Protein AF-A0AAW7X663-F1 (afdb_monomer_lite)

Sequence (77 aa):
MKITRTRIILILFLMLPIFTSGCSKMGVKPWQKGTIAKESMQLDHSRLQSAFDDHIYYARESSTGGSGLGGGGCGCN

Organism: NCBI:txid86304

pLDDT: mean 73.03, std 10.09, range [43.34, 88.31]

Foldseek 3Di:
DVVVVVVVVVVVVVCVVVVVDDPPVPDDDPVVCPVVDDLVPPPDNDPVVVVVVLVVCCVVPLCPADPDDDRHHPPDD

Radius of gyration: 26.93 Å; chains: 1; bounding box: 49×32×64 Å

Secondary structure (DSSP, 8-state):
-HHHHHHHHHHHHHHHHHHT---TT-PPPGGGGGGS--GGG-S-S-HHHHHHHHHHHHHHHTTB--SSTT--BS---

InterPro domains:
  IPR025362 Domain of unknown function DUF4266 [PF14086] (28-77)

Structure (mmCIF, N/CA/C/O backbone):
data_AF-A0AAW7X663-F1
#
_entry.id   AF-A0AAW7X663-F1
#
loop_
_atom_site.group_PDB
_atom_site.id
_atom_site.type_symbol
_atom_site.label_atom_id
_atom_site.label_alt_id
_atom_site.label_comp_id
_atom_site.label_asym_id
_atom_site.label_entity_id
_atom_site.label_seq_id
_atom_site.pdbx_PDB_ins_code
_atom_site.Cartn_x
_atom_site.Cartn_y
_atom_site.Cartn_z
_atom_site.occupancy
_atom_site.B_iso_or_equiv
_atom_site.auth_seq_id
_atom_site.auth_comp_id
_atom_site.auth_asym_id
_atom_site.auth_atom_id
_atom_site.pdbx_PDB_model_num
ATOM 1 N N . MET A 1 1 ? -19.072 -19.862 47.331 1.00 58.69 1 MET A N 1
ATOM 2 C CA . MET A 1 1 ? -18.036 -19.249 46.458 1.00 58.69 1 MET A CA 1
ATOM 3 C C . MET A 1 1 ? -17.865 -19.884 45.071 1.00 58.69 1 MET A C 1
ATOM 5 O O . MET A 1 1 ? -17.392 -19.187 44.185 1.00 58.69 1 MET A O 1
ATOM 9 N N . LYS A 1 2 ? -18.223 -21.158 44.821 1.00 57.84 2 LYS A N 1
ATOM 10 C CA . LYS A 1 2 ? -18.063 -21.768 43.479 1.00 57.84 2 LYS A CA 1
ATOM 11 C C . LYS A 1 2 ? -19.063 -21.218 42.442 1.00 57.84 2 LYS A C 1
ATOM 13 O O . LYS A 1 2 ? -18.654 -20.831 41.359 1.00 57.84 2 LYS A O 1
ATOM 18 N N . ILE A 1 3 ? -20.337 -21.070 42.820 1.00 65.44 3 ILE A N 1
ATOM 19 C CA . ILE A 1 3 ? -21.435 -20.589 41.951 1.00 65.44 3 ILE A CA 1
ATOM 20 C C . ILE A 1 3 ? -21.251 -19.138 41.471 1.00 65.44 3 ILE A C 1
ATOM 22 O O . ILE A 1 3 ? -21.552 -18.823 40.322 1.00 65.44 3 ILE A O 1
ATOM 26 N N . THR A 1 4 ? -20.717 -18.255 42.317 1.00 72.25 4 THR A N 1
ATOM 27 C CA . THR A 1 4 ? -20.437 -16.857 41.947 1.00 72.25 4 THR A CA 1
ATOM 28 C C . THR A 1 4 ? -19.281 -16.755 40.953 1.00 72.25 4 THR A C 1
ATOM 30 O O . THR A 1 4 ? -19.348 -15.973 40.010 1.00 72.25 4 THR A O 1
ATOM 33 N N . ARG A 1 5 ? -18.258 -17.603 41.100 1.00 78.38 5 ARG A N 1
ATOM 34 C CA . ARG A 1 5 ? -17.098 -17.652 40.204 1.00 78.38 5 ARG A CA 1
ATOM 35 C C . ARG A 1 5 ? -17.457 -18.197 38.814 1.00 78.38 5 ARG A C 1
ATOM 37 O O . ARG A 1 5 ? -17.002 -17.640 37.822 1.00 78.38 5 ARG A O 1
ATOM 44 N N . THR A 1 6 ? -18.330 -19.204 38.721 1.00 77.62 6 THR A N 1
ATOM 45 C CA . THR A 1 6 ? -18.823 -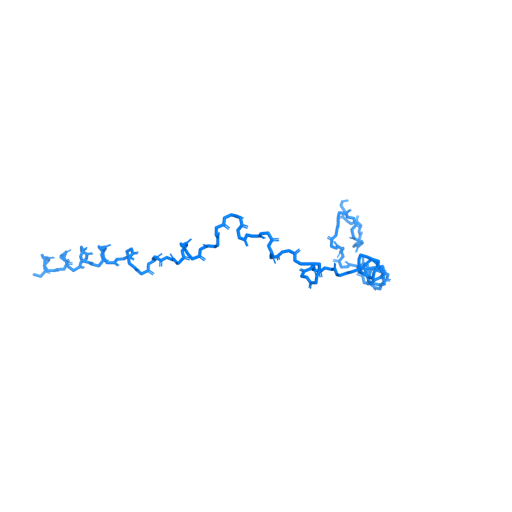19.724 37.428 1.00 77.62 6 THR A CA 1
ATOM 46 C C . THR A 1 6 ? -19.661 -18.690 36.673 1.00 77.62 6 THR A C 1
ATOM 48 O O . THR A 1 6 ? -19.549 -18.577 35.455 1.00 77.62 6 THR A O 1
ATOM 51 N N . ARG A 1 7 ? -20.459 -17.883 37.389 1.00 82.31 7 ARG A N 1
ATOM 52 C CA . ARG A 1 7 ? -21.236 -16.784 36.792 1.00 82.31 7 ARG A CA 1
ATOM 53 C C . ARG A 1 7 ? -20.354 -15.667 36.237 1.00 82.31 7 ARG A C 1
ATOM 55 O O . ARG A 1 7 ? -20.626 -15.185 35.146 1.00 82.31 7 ARG A O 1
ATOM 62 N N . ILE A 1 8 ? -19.281 -15.305 36.940 1.00 85.69 8 ILE A N 1
ATOM 63 C CA . ILE A 1 8 ? -18.317 -14.301 36.462 1.00 85.69 8 ILE A CA 1
ATOM 64 C C . ILE A 1 8 ? -17.619 -14.777 35.179 1.00 85.69 8 ILE A C 1
ATOM 66 O O . ILE A 1 8 ? -17.490 -14.004 34.236 1.00 85.69 8 ILE A O 1
ATOM 70 N N . ILE A 1 9 ? -17.230 -16.054 35.109 1.00 88.31 9 ILE A N 1
ATOM 71 C CA . ILE A 1 9 ? -16.597 -16.636 33.912 1.00 88.31 9 ILE A CA 1
ATOM 72 C C . ILE A 1 9 ? -17.563 -16.633 32.717 1.00 88.31 9 ILE A C 1
ATOM 74 O O . ILE A 1 9 ? -17.165 -16.273 31.613 1.00 88.31 9 ILE A O 1
ATOM 78 N N . LEU A 1 10 ? -18.837 -16.970 32.939 1.00 86.19 10 LEU A N 1
ATOM 79 C CA . LEU A 1 10 ? -19.879 -16.915 31.906 1.00 86.19 10 LEU A CA 1
ATOM 80 C C . LEU A 1 10 ? -20.109 -15.492 31.377 1.00 86.19 10 LEU A C 1
ATOM 82 O O . LEU A 1 10 ? -20.225 -15.302 30.169 1.00 86.19 10 LEU A O 1
ATOM 86 N N . ILE A 1 11 ? -20.131 -14.494 32.263 1.00 87.31 11 ILE A N 1
ATOM 87 C CA . ILE A 1 11 ? -20.279 -13.082 31.880 1.00 87.31 11 ILE A CA 1
ATOM 88 C C . ILE A 1 11 ? -19.061 -12.605 31.078 1.00 87.31 11 ILE A C 1
ATOM 90 O O . ILE A 1 11 ? -19.221 -11.932 30.062 1.00 87.31 11 ILE A O 1
ATOM 94 N N . LEU A 1 12 ? -17.850 -12.989 31.490 1.00 85.19 12 LEU A N 1
ATOM 95 C CA . LEU A 1 12 ? -16.616 -12.630 30.789 1.00 85.19 12 LEU A CA 1
ATOM 96 C C . LE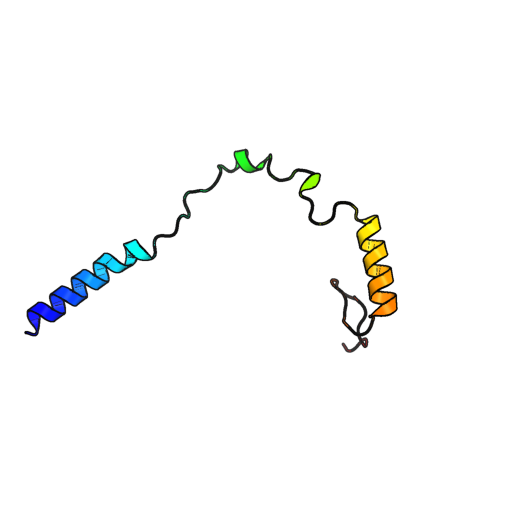U A 1 12 ? -16.559 -13.244 29.381 1.00 85.19 12 LEU A C 1
ATOM 98 O O . LEU A 1 12 ? -16.179 -12.565 28.431 1.00 85.19 12 LEU A O 1
ATOM 102 N N . PHE A 1 13 ? -16.982 -14.502 29.235 1.00 86.88 13 PHE A N 1
ATOM 103 C CA . PHE A 1 13 ? -17.020 -15.187 27.941 1.00 86.88 13 PHE A CA 1
ATOM 104 C C . PHE A 1 13 ? -18.050 -14.563 26.985 1.00 86.88 13 PHE A C 1
ATOM 106 O O . PHE A 1 13 ? -17.788 -14.438 25.791 1.00 86.88 13 PHE A O 1
ATOM 113 N N . LEU A 1 14 ? -19.192 -14.108 27.512 1.00 86.75 14 LEU A N 1
ATOM 114 C CA . LEU A 1 14 ? -20.239 -13.445 26.728 1.00 86.75 14 LEU A CA 1
ATOM 115 C C . LEU A 1 14 ? -19.845 -12.029 26.267 1.00 86.75 14 LEU A C 1
ATOM 117 O O . LEU A 1 14 ? -20.302 -11.583 25.219 1.00 86.75 14 LEU A O 1
ATOM 121 N N . MET A 1 15 ? -18.994 -11.330 27.026 1.00 83.44 15 MET A N 1
ATOM 122 C CA . MET A 1 15 ? -18.525 -9.973 26.701 1.00 83.44 15 MET A CA 1
ATOM 123 C C . MET A 1 15 ? -17.305 -9.938 25.764 1.00 83.44 15 MET A C 1
ATOM 125 O O . MET A 1 15 ? -17.030 -8.908 25.151 1.00 83.44 15 MET A O 1
ATOM 129 N N . LEU A 1 16 ? -16.591 -11.056 25.602 1.00 83.06 16 LEU A N 1
ATOM 130 C CA . LEU A 1 16 ? -15.395 -11.168 24.761 1.00 83.06 16 LEU A CA 1
ATOM 131 C C . LEU A 1 16 ? -15.569 -10.746 23.276 1.00 83.06 16 LEU A C 1
ATOM 133 O O . LEU A 1 16 ? -14.683 -10.053 22.772 1.00 83.06 16 LEU A O 1
ATOM 137 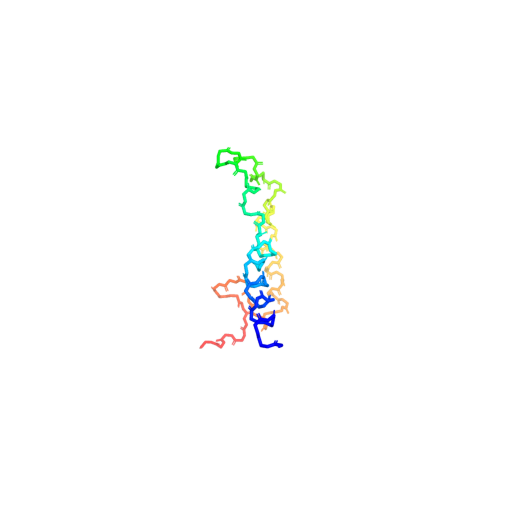N N . PRO A 1 17 ? -16.664 -11.084 22.554 1.00 80.56 17 PRO A N 1
ATOM 138 C CA . PRO A 1 17 ? -16.783 -10.762 21.124 1.00 80.56 17 PRO A CA 1
ATOM 139 C C . PRO A 1 17 ? -16.974 -9.264 20.831 1.00 80.56 17 PRO A C 1
ATOM 141 O O . PRO A 1 17 ? -16.766 -8.816 19.704 1.00 80.56 17 PRO A O 1
ATOM 144 N N . ILE A 1 18 ? -17.340 -8.465 21.836 1.00 79.31 18 ILE A N 1
ATOM 145 C CA . ILE A 1 18 ? -17.540 -7.017 21.679 1.00 79.31 18 ILE A CA 1
ATOM 146 C C . ILE A 1 18 ? -16.187 -6.312 21.497 1.00 79.31 18 ILE A C 1
ATOM 148 O O . ILE A 1 18 ? -16.082 -5.365 20.723 1.00 79.31 18 ILE A O 1
ATOM 152 N N . PHE A 1 19 ? -15.133 -6.815 22.146 1.00 77.25 19 PHE A N 1
ATOM 153 C CA . PHE A 1 19 ? -13.789 -6.232 22.088 1.00 77.25 19 PHE A CA 1
ATOM 154 C C . PHE A 1 19 ? -12.973 -6.670 20.865 1.00 77.25 19 PHE A C 1
ATOM 156 O O . PHE A 1 19 ? -12.015 -5.994 20.503 1.00 77.25 19 PHE A O 1
ATOM 163 N N . THR A 1 20 ? -13.343 -7.771 20.205 1.00 77.69 20 THR A N 1
ATOM 164 C CA . THR A 1 20 ? -12.687 -8.250 18.972 1.00 77.69 20 THR A CA 1
ATOM 165 C C . THR A 1 20 ? -13.428 -7.842 17.698 1.00 77.69 20 THR A C 1
ATOM 167 O O . THR A 1 20 ? -13.035 -8.217 16.592 1.00 77.69 20 THR A O 1
ATOM 170 N N . SER A 1 21 ? -14.492 -7.046 17.828 1.00 73.94 21 SER A N 1
ATOM 171 C CA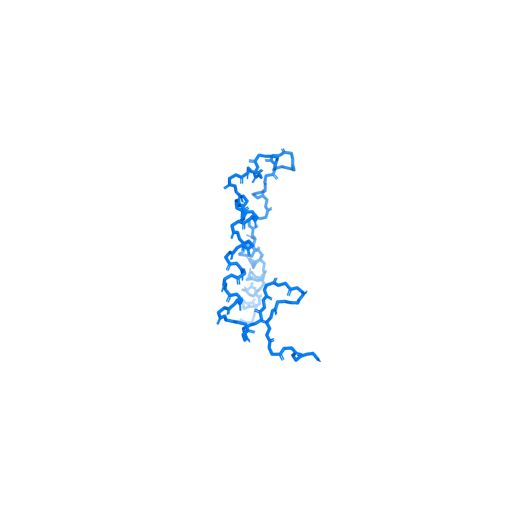 . SER A 1 21 ? -15.241 -6.505 16.698 1.00 73.94 21 SER A CA 1
ATOM 172 C C . SER A 1 21 ? -14.409 -5.448 15.957 1.00 73.94 21 SER A C 1
ATOM 174 O O . SER A 1 21 ? -14.349 -4.288 16.352 1.00 73.94 21 SER A O 1
ATOM 176 N N . GLY A 1 22 ? -13.746 -5.849 14.870 1.00 73.06 22 GLY A N 1
ATOM 177 C CA . GLY A 1 22 ? -13.040 -4.934 13.969 1.00 73.06 22 GLY A CA 1
ATOM 178 C C . GLY A 1 22 ? -13.988 -4.137 13.062 1.00 73.06 22 GLY A C 1
ATOM 179 O O . GLY A 1 22 ? -15.071 -4.599 12.699 1.00 73.06 22 GLY A O 1
ATOM 180 N N . CYS A 1 23 ? -13.564 -2.944 12.632 1.00 74.25 23 CYS A N 1
ATOM 181 C CA . CYS A 1 23 ? -14.302 -2.091 11.691 1.00 74.25 23 CYS A CA 1
ATOM 182 C C . CYS A 1 23 ? -14.214 -2.604 10.238 1.00 74.25 23 CYS A C 1
ATOM 184 O O . CYS A 1 23 ? -13.666 -1.943 9.363 1.00 74.25 23 CYS A O 1
ATOM 186 N N . SER A 1 24 ? -14.768 -3.784 9.952 1.00 67.44 24 SER A N 1
ATOM 187 C CA . SER A 1 24 ? -14.763 -4.375 8.599 1.00 67.44 24 SER A CA 1
ATOM 188 C C . SER A 1 24 ? -15.844 -3.810 7.666 1.00 67.44 24 SER A C 1
ATOM 190 O O . SER A 1 24 ? -15.783 -4.006 6.454 1.00 67.44 24 SER A O 1
ATOM 192 N N . LYS A 1 25 ? -16.831 -3.080 8.205 1.00 65.62 25 LYS A N 1
ATOM 193 C CA . LYS A 1 25 ? -17.935 -2.475 7.435 1.00 65.62 25 LYS A CA 1
ATOM 194 C C . LYS A 1 25 ? -17.681 -1.038 6.967 1.00 65.62 25 LYS A C 1
ATOM 196 O O . LYS A 1 25 ? -18.521 -0.484 6.266 1.00 65.62 25 LYS A O 1
ATOM 201 N N . MET A 1 26 ? -16.528 -0.450 7.284 1.00 66.88 26 MET A N 1
ATOM 202 C CA . MET A 1 26 ? -16.116 0.881 6.801 1.00 66.88 26 MET A CA 1
ATOM 203 C C . MET A 1 26 ? -15.485 0.813 5.398 1.00 66.88 26 MET A C 1
ATOM 205 O O . MET A 1 26 ? -14.492 1.472 5.109 1.00 66.88 26 MET A O 1
ATOM 209 N N . GLY A 1 27 ? -16.024 -0.039 4.525 1.00 71.38 27 GLY A N 1
ATOM 210 C CA . GLY A 1 27 ? -15.549 -0.193 3.153 1.00 71.38 27 GLY A CA 1
ATOM 211 C C . GLY A 1 27 ? -16.286 0.734 2.190 1.00 71.38 27 GLY A C 1
ATOM 212 O O . GLY A 1 27 ? -17.490 0.954 2.316 1.00 71.38 27 GLY A O 1
ATOM 213 N N . VAL A 1 28 ? -15.579 1.240 1.182 1.00 73.62 28 VAL A N 1
ATOM 214 C CA . VAL A 1 28 ? -16.198 1.917 0.034 1.00 73.62 28 VAL A CA 1
ATOM 215 C C . VAL A 1 28 ? -16.919 0.899 -0.858 1.00 73.62 28 VAL A C 1
ATOM 217 O O . VAL A 1 28 ? -16.453 -0.231 -1.038 1.00 73.62 28 VAL A O 1
ATOM 220 N N . LYS A 1 29 ? -18.064 1.282 -1.435 1.00 77.88 29 LYS A N 1
ATOM 221 C CA . LYS A 1 29 ? -18.820 0.425 -2.364 1.00 77.88 29 LYS A CA 1
ATOM 222 C C . LYS A 1 29 ? -17.947 0.070 -3.581 1.00 77.88 29 LYS A C 1
ATOM 224 O O . LYS A 1 29 ? -17.128 0.895 -3.986 1.00 77.88 29 LYS A O 1
ATOM 229 N N . PRO A 1 30 ? -18.111 -1.111 -4.211 1.00 69.56 30 PRO A N 1
ATOM 230 C CA . PRO A 1 30 ? -17.261 -1.551 -5.323 1.00 69.56 30 PRO A CA 1
ATOM 231 C C . PRO A 1 30 ? -17.070 -0.518 -6.443 1.00 69.56 30 PRO A C 1
ATOM 233 O O . PRO A 1 30 ? -15.953 -0.328 -6.909 1.00 69.56 30 PRO A O 1
ATOM 236 N N . TRP A 1 31 ? -18.126 0.213 -6.805 1.00 77.00 31 TRP A N 1
ATOM 237 C CA . TRP A 1 31 ? -18.103 1.265 -7.831 1.00 77.00 31 TRP A CA 1
ATOM 238 C C . TRP A 1 31 ? -17.466 2.589 -7.377 1.00 77.00 31 TRP A C 1
ATOM 240 O O . TRP A 1 31 ? -17.100 3.408 -8.211 1.00 77.00 31 TRP A O 1
ATOM 250 N N . GLN A 1 32 ? -17.283 2.804 -6.071 1.00 71.06 32 GLN A N 1
ATOM 251 C CA . GLN A 1 32 ? -16.558 3.960 -5.526 1.00 71.06 32 GLN A CA 1
ATOM 252 C C . GLN A 1 32 ? -15.030 3.782 -5.597 1.00 71.06 32 GLN A C 1
ATOM 254 O O . GLN A 1 32 ? -14.299 4.729 -5.331 1.00 71.06 32 GLN A O 1
ATOM 259 N N . LYS A 1 33 ? -14.532 2.593 -5.975 1.00 66.94 33 LYS A N 1
ATOM 260 C CA . LYS A 1 33 ? -13.092 2.325 -6.140 1.00 66.94 33 LYS A CA 1
ATOM 261 C C . LYS A 1 33 ? -12.491 2.873 -7.438 1.00 66.94 33 LYS A C 1
ATOM 263 O O . LYS A 1 33 ? -11.271 2.914 -7.556 1.00 66.94 33 LYS A O 1
ATOM 268 N N . GLY A 1 34 ? -13.315 3.330 -8.384 1.00 66.75 34 GLY A N 1
ATOM 269 C CA . GLY A 1 34 ? -12.850 3.805 -9.694 1.00 66.75 34 GLY A CA 1
ATOM 270 C C . GLY A 1 34 ? -11.950 5.047 -9.650 1.00 66.75 34 GLY A C 1
ATOM 271 O O . GLY A 1 34 ? -11.198 5.280 -10.586 1.00 66.75 34 GLY A O 1
ATOM 272 N N . THR A 1 35 ? -11.981 5.831 -8.568 1.00 65.56 35 THR A N 1
ATOM 273 C CA . THR A 1 35 ? -11.229 7.095 -8.444 1.00 65.56 35 THR A CA 1
ATOM 274 C C . THR A 1 35 ? -9.947 6.992 -7.607 1.00 65.56 35 THR A C 1
ATOM 276 O O . THR A 1 35 ? -9.287 8.008 -7.382 1.00 65.56 35 THR A O 1
ATOM 279 N N . ILE A 1 36 ? -9.587 5.786 -7.144 1.00 66.06 36 ILE A N 1
ATOM 280 C CA . ILE A 1 36 ? -8.481 5.548 -6.192 1.00 66.06 36 ILE A CA 1
ATOM 281 C C . ILE A 1 36 ? -7.186 5.095 -6.900 1.00 66.06 36 ILE A C 1
ATOM 283 O O . ILE A 1 36 ? -6.143 4.978 -6.273 1.00 66.06 36 ILE A O 1
ATOM 287 N N . ALA A 1 37 ? -7.215 4.883 -8.216 1.00 68.88 37 ALA A N 1
ATOM 288 C CA . ALA A 1 37 ? -6.038 4.540 -9.016 1.00 68.88 37 ALA A CA 1
ATOM 289 C C . ALA A 1 37 ? -5.660 5.707 -9.939 1.00 68.88 37 ALA A C 1
ATOM 291 O O . ALA A 1 37 ? -5.704 5.592 -11.161 1.00 68.88 37 ALA A O 1
ATOM 292 N N . LYS A 1 38 ? -5.366 6.874 -9.354 1.00 75.94 38 LYS A N 1
ATOM 293 C CA . LYS A 1 38 ? -4.828 7.997 -10.135 1.00 75.94 38 LYS A CA 1
ATOM 294 C C . LYS A 1 38 ? -3.409 7.656 -10.585 1.00 75.94 38 LYS A C 1
ATOM 296 O O . LYS A 1 38 ? -2.673 7.030 -9.829 1.00 75.94 38 LYS A O 1
ATOM 301 N N . GLU A 1 39 ? -3.002 8.145 -11.753 1.00 72.19 39 GLU A N 1
ATOM 302 C CA . GLU A 1 39 ? -1.632 7.970 -12.263 1.00 72.19 39 GLU A CA 1
ATOM 303 C C . GLU A 1 39 ? -0.574 8.438 -11.248 1.00 72.19 39 GLU A C 1
ATOM 305 O O . GLU A 1 39 ? 0.429 7.778 -11.017 1.00 72.19 39 GLU A O 1
ATOM 310 N N . SER A 1 40 ? -0.868 9.519 -10.519 1.00 74.56 40 SER A N 1
ATOM 311 C CA . SER A 1 40 ? -0.014 10.062 -9.456 1.00 74.56 40 SER A CA 1
ATOM 312 C C . SER A 1 40 ? 0.118 9.176 -8.207 1.00 74.56 40 SER A C 1
ATOM 314 O O . SER A 1 40 ? 0.834 9.540 -7.282 1.00 74.56 40 SER A O 1
ATOM 316 N N . MET A 1 41 ? -0.644 8.086 -8.112 1.00 75.81 41 MET A N 1
ATOM 317 C CA . MET A 1 41 ? -0.606 7.121 -7.006 1.00 75.81 41 MET A CA 1
ATOM 318 C C . MET A 1 41 ? 0.102 5.822 -7.413 1.00 75.81 41 MET A C 1
ATOM 320 O O . MET A 1 41 ? 0.126 4.874 -6.627 1.00 75.81 41 MET A O 1
ATOM 324 N N . GLN A 1 42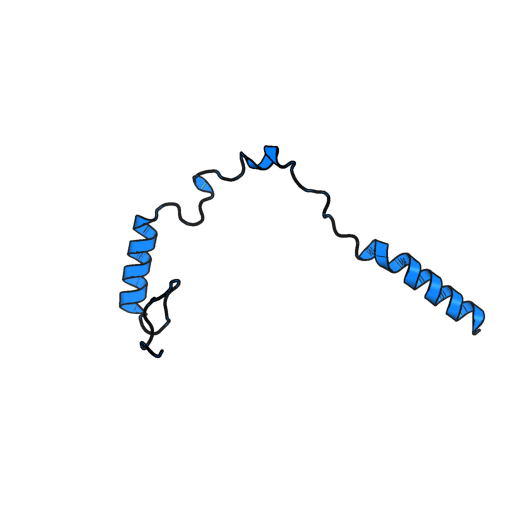 ? 0.652 5.752 -8.632 1.00 80.12 42 GLN A N 1
ATOM 325 C CA . GLN A 1 42 ? 1.506 4.640 -9.027 1.00 80.12 42 GLN A CA 1
ATOM 326 C C . GLN A 1 42 ? 2.754 4.599 -8.136 1.00 80.12 42 GLN A C 1
ATOM 328 O O . GLN A 1 42 ? 3.359 5.629 -7.848 1.00 80.12 42 GLN A O 1
ATOM 333 N N . LEU A 1 43 ? 3.123 3.392 -7.693 1.00 76.88 43 LEU A N 1
ATOM 334 C CA . LEU A 1 43 ? 4.314 3.152 -6.865 1.00 76.88 43 LEU A CA 1
ATOM 335 C C . LEU A 1 43 ? 5.603 3.590 -7.565 1.00 76.88 43 LEU A C 1
ATOM 337 O O . LEU A 1 43 ? 6.547 4.024 -6.916 1.00 76.88 43 LEU A O 1
ATOM 341 N N . ASP A 1 44 ? 5.610 3.471 -8.887 1.00 77.44 44 ASP A N 1
ATOM 342 C CA . ASP A 1 44 ? 6.654 3.965 -9.763 1.00 77.44 44 ASP A CA 1
ATOM 343 C C . ASP A 1 44 ? 5.987 4.833 -10.831 1.00 77.44 44 ASP A C 1
ATOM 345 O O . ASP A 1 44 ? 5.196 4.346 -11.637 1.00 77.44 44 ASP A O 1
ATOM 349 N N . HIS A 1 45 ? 6.291 6.127 -10.795 1.00 71.25 45 HIS A N 1
ATOM 350 C CA . HIS A 1 45 ? 5.763 7.124 -11.721 1.00 71.25 45 HIS A CA 1
ATOM 351 C C . HIS A 1 45 ? 6.449 7.060 -13.100 1.00 71.25 45 HIS A C 1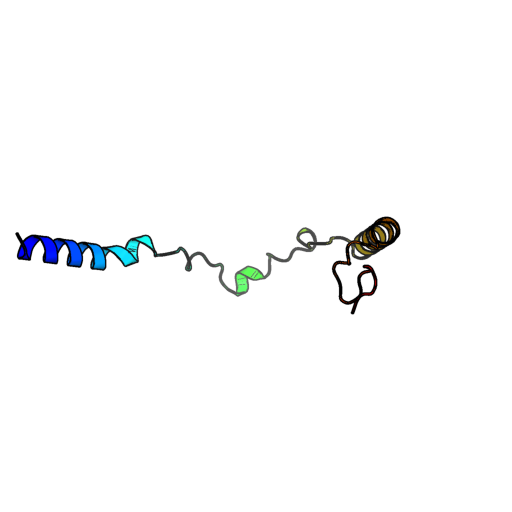
ATOM 353 O O . HIS A 1 45 ? 5.933 7.591 -14.083 1.00 71.25 45 HIS A O 1
ATOM 359 N N . SER A 1 46 ? 7.622 6.431 -13.205 1.00 82.31 46 SER A N 1
ATOM 360 C CA . SER A 1 46 ? 8.354 6.313 -14.462 1.00 82.31 46 SER A CA 1
ATOM 361 C C . SER A 1 46 ? 9.214 5.057 -14.497 1.00 82.31 46 SER A C 1
ATOM 363 O O . SER A 1 46 ? 10.374 5.060 -14.086 1.00 82.31 46 SER A O 1
ATOM 365 N N . ARG A 1 47 ? 8.678 4.035 -15.169 1.00 80.06 47 ARG A N 1
ATOM 366 C CA . ARG A 1 47 ? 9.349 2.753 -15.442 1.00 80.06 47 ARG A CA 1
ATOM 367 C C . ARG A 1 47 ? 10.779 2.895 -15.944 1.00 80.06 47 ARG A C 1
ATOM 369 O O . ARG A 1 47 ? 11.635 2.087 -15.607 1.00 80.06 47 ARG A O 1
ATOM 376 N N . LEU A 1 48 ? 11.028 3.910 -16.771 1.00 85.31 48 LEU A N 1
ATOM 377 C CA . LEU A 1 48 ? 12.350 4.172 -17.321 1.00 85.31 48 LEU A CA 1
ATOM 378 C C . LEU A 1 48 ? 13.345 4.596 -16.232 1.00 85.31 48 LEU A C 1
ATOM 380 O O . LEU A 1 48 ? 14.466 4.103 -16.217 1.00 85.31 48 LEU A O 1
ATOM 384 N N . GLN A 1 49 ? 12.936 5.477 -15.316 1.00 84.81 49 GLN A N 1
ATOM 385 C CA . GLN A 1 49 ? 13.795 5.940 -14.229 1.00 84.81 49 GLN A CA 1
ATOM 386 C C . GLN A 1 49 ? 14.085 4.811 -13.244 1.00 84.81 49 GLN A C 1
ATOM 388 O O . GLN A 1 49 ? 15.250 4.563 -12.960 1.00 84.81 49 GLN A O 1
ATOM 393 N N . SER A 1 50 ? 13.065 4.058 -12.821 1.00 84.06 50 SER A N 1
ATOM 394 C CA . SER A 1 50 ? 13.285 2.908 -11.939 1.00 84.06 50 SER A CA 1
ATOM 395 C C . SER A 1 50 ? 14.171 1.841 -12.578 1.00 84.06 50 SER A C 1
ATOM 397 O O . SER A 1 50 ? 15.051 1.318 -11.909 1.00 84.06 50 SER A O 1
ATOM 399 N N . ALA A 1 51 ? 14.031 1.576 -13.882 1.00 83.88 51 ALA A N 1
ATOM 400 C CA . ALA A 1 51 ? 14.934 0.663 -14.584 1.00 83.88 51 ALA A CA 1
ATOM 401 C C . ALA A 1 51 ? 16.386 1.177 -14.636 1.00 83.88 51 ALA A C 1
ATOM 403 O O . ALA A 1 51 ? 17.323 0.385 -14.530 1.00 83.88 51 ALA A O 1
ATOM 404 N N . PHE A 1 52 ? 16.592 2.488 -14.800 1.00 85.62 52 PHE A N 1
ATOM 405 C CA . PHE A 1 52 ? 17.928 3.086 -14.755 1.00 85.62 52 PHE A CA 1
ATOM 406 C C . PHE A 1 52 ? 18.544 3.026 -13.355 1.00 85.62 52 PHE A C 1
ATOM 408 O O . PHE A 1 52 ? 19.716 2.669 -13.226 1.00 85.62 52 PHE A O 1
ATOM 415 N N . ASP A 1 53 ? 17.766 3.341 -12.323 1.00 85.38 53 ASP A N 1
ATOM 416 C CA . ASP A 1 53 ? 18.217 3.294 -10.934 1.00 85.38 53 ASP A CA 1
ATOM 417 C C . ASP A 1 53 ? 18.559 1.856 -10.522 1.00 85.38 53 ASP A C 1
ATOM 419 O O . ASP A 1 53 ? 19.637 1.621 -9.975 1.00 85.38 53 ASP A O 1
ATOM 423 N N . ASP A 1 54 ? 17.722 0.882 -10.893 1.00 81.75 54 ASP A N 1
ATOM 424 C CA . ASP A 1 54 ? 17.986 -0.547 -10.707 1.00 81.75 54 ASP A CA 1
ATOM 425 C C . ASP A 1 54 ? 19.281 -0.973 -11.415 1.00 81.75 54 ASP A C 1
ATOM 427 O O . ASP A 1 54 ? 20.114 -1.671 -10.836 1.00 81.75 54 ASP A O 1
ATOM 431 N N . HIS A 1 55 ? 19.500 -0.524 -12.656 1.00 82.50 55 HIS A N 1
ATOM 432 C CA . HIS A 1 55 ? 20.726 -0.829 -13.397 1.00 82.50 55 HIS A CA 1
ATOM 433 C C . HIS A 1 55 ? 21.978 -0.290 -12.685 1.00 82.50 55 HIS A C 1
ATOM 435 O O . HIS A 1 55 ? 22.988 -0.989 -12.594 1.00 82.50 55 HIS A O 1
ATOM 441 N N . ILE A 1 56 ? 21.931 0.937 -12.155 1.00 83.81 56 ILE A N 1
ATOM 442 C CA . ILE A 1 56 ? 23.042 1.523 -11.389 1.00 83.81 56 ILE A CA 1
ATOM 443 C C . ILE A 1 56 ? 23.237 0.779 -10.063 1.00 83.81 56 ILE A C 1
ATOM 445 O O . ILE A 1 56 ? 24.378 0.488 -9.693 1.00 83.81 56 ILE A O 1
ATOM 449 N N . TYR A 1 57 ? 22.147 0.467 -9.363 1.00 80.31 57 TYR A N 1
ATOM 450 C CA . TYR A 1 57 ? 22.159 -0.235 -8.085 1.00 80.31 57 TYR A CA 1
ATOM 451 C C . TYR A 1 57 ? 22.793 -1.620 -8.224 1.00 80.31 57 TYR A C 1
ATOM 453 O O . TYR A 1 57 ? 23.774 -1.918 -7.545 1.00 80.31 57 TYR A O 1
ATOM 461 N N . TYR A 1 58 ? 22.338 -2.433 -9.183 1.00 75.19 58 TYR A N 1
ATOM 462 C CA . TYR A 1 58 ? 22.932 -3.746 -9.431 1.00 75.19 58 TYR A CA 1
ATOM 463 C C . TYR A 1 58 ? 24.367 -3.651 -9.927 1.00 75.19 58 TYR A C 1
ATOM 465 O O . TYR A 1 58 ? 25.197 -4.440 -9.487 1.00 75.19 58 TYR A O 1
ATOM 473 N N . ALA A 1 59 ? 24.713 -2.675 -10.768 1.00 77.44 59 ALA A N 1
ATOM 474 C CA . ALA A 1 59 ? 26.101 -2.500 -11.193 1.00 77.44 59 ALA A CA 1
ATOM 475 C C . ALA A 1 59 ? 27.057 -2.235 -10.014 1.00 77.44 59 ALA A C 1
ATOM 477 O O . ALA A 1 59 ? 28.243 -2.547 -10.107 1.00 77.44 59 ALA A O 1
ATOM 478 N N . ARG A 1 60 ? 26.557 -1.671 -8.908 1.00 77.75 60 ARG A N 1
ATOM 479 C CA . ARG A 1 60 ? 27.350 -1.360 -7.710 1.00 77.75 60 ARG A CA 1
ATOM 480 C C . ARG A 1 60 ? 27.265 -2.431 -6.624 1.00 77.75 60 ARG A C 1
ATOM 482 O O . ARG A 1 60 ? 28.257 -2.680 -5.950 1.00 77.75 60 ARG A O 1
ATOM 489 N N . GLU A 1 61 ? 26.106 -3.058 -6.462 1.00 72.69 61 GLU A N 1
ATOM 490 C CA . GLU A 1 61 ? 25.759 -3.887 -5.300 1.00 72.69 61 GLU A CA 1
ATOM 491 C C . GLU A 1 61 ? 25.256 -5.289 -5.707 1.00 72.69 61 GLU A C 1
ATOM 493 O O . GLU A 1 61 ? 24.495 -5.925 -4.980 1.00 72.69 61 GLU A O 1
ATOM 498 N N . SER A 1 62 ? 25.728 -5.805 -6.855 1.00 66.12 62 SER A N 1
ATOM 499 C CA . SER A 1 62 ? 25.429 -7.135 -7.444 1.00 66.12 62 SER A CA 1
ATOM 500 C C . SER A 1 62 ? 25.590 -8.351 -6.517 1.00 66.12 62 SER A C 1
ATOM 502 O O . SER A 1 62 ? 25.312 -9.471 -6.930 1.00 66.12 62 SER A O 1
ATOM 504 N N . SER A 1 63 ? 26.076 -8.194 -5.287 1.00 63.34 63 SER A N 1
ATOM 505 C CA . SER A 1 63 ? 26.103 -9.265 -4.288 1.00 63.34 63 SER A CA 1
ATOM 506 C C . SER A 1 63 ? 24.762 -9.468 -3.576 1.00 63.34 63 SER A C 1
ATOM 508 O O . SER A 1 63 ? 24.555 -10.534 -3.001 1.00 63.34 63 SER A O 1
ATOM 510 N N . THR A 1 64 ? 23.868 -8.472 -3.592 1.00 60.59 64 THR A N 1
ATOM 511 C CA . THR A 1 64 ? 22.699 -8.415 -2.693 1.00 60.59 64 THR A CA 1
ATOM 512 C C . THR A 1 64 ? 21.458 -9.137 -3.235 1.00 60.59 64 THR A C 1
ATOM 514 O O . THR A 1 64 ? 20.533 -9.401 -2.471 1.00 60.59 64 THR A O 1
ATOM 517 N N . GLY A 1 65 ? 21.445 -9.558 -4.506 1.00 62.09 65 GLY A N 1
ATOM 518 C CA . GLY A 1 65 ? 20.259 -10.159 -5.122 1.00 62.09 65 GLY A CA 1
ATOM 519 C C . GLY A 1 65 ? 19.210 -9.090 -5.430 1.00 62.09 65 GLY A C 1
ATOM 520 O O . GLY A 1 65 ? 18.939 -8.205 -4.623 1.00 62.09 65 GLY A O 1
ATOM 521 N N . GLY A 1 66 ? 18.638 -9.126 -6.629 1.00 61.81 66 GLY A N 1
ATOM 522 C CA . GLY A 1 66 ? 17.689 -8.103 -7.065 1.00 61.81 66 GLY A CA 1
ATOM 523 C C . GLY A 1 66 ? 16.223 -8.434 -6.848 1.00 61.81 66 GLY A C 1
ATOM 524 O O . GLY A 1 66 ? 15.843 -9.579 -6.631 1.00 61.81 66 GLY A O 1
ATOM 525 N N . SER A 1 67 ? 15.390 -7.400 -6.955 1.00 64.44 67 SER A N 1
ATOM 526 C CA . SER A 1 67 ? 13.935 -7.374 -6.753 1.00 64.44 67 SER A CA 1
ATOM 527 C C . SER A 1 67 ? 13.114 -8.210 -7.757 1.00 64.44 67 SER A C 1
ATOM 529 O O . SER A 1 67 ? 11.884 -8.167 -7.726 1.00 64.44 67 SER A O 1
ATOM 531 N N . GLY A 1 68 ? 13.760 -8.995 -8.629 1.00 62.25 68 GLY A N 1
ATOM 532 C CA . GLY A 1 68 ? 13.127 -9.805 -9.672 1.00 62.25 68 GLY A CA 1
ATOM 533 C C . GLY A 1 68 ? 13.741 -11.199 -9.838 1.00 62.25 68 GLY A C 1
ATOM 534 O O . GLY A 1 68 ? 14.799 -11.517 -9.295 1.00 62.25 68 GLY A O 1
ATOM 535 N N . LEU A 1 69 ? 13.060 -12.037 -10.625 1.00 55.47 69 LEU A N 1
ATOM 536 C CA . LEU A 1 69 ? 13.455 -13.404 -10.988 1.00 55.47 69 LEU A CA 1
ATOM 537 C C . LEU A 1 69 ? 14.736 -13.359 -11.850 1.00 55.47 69 LEU A C 1
ATOM 539 O O . LEU A 1 69 ? 14.660 -13.346 -13.074 1.00 55.47 69 LEU A O 1
ATOM 543 N N . GLY A 1 70 ? 15.906 -13.260 -11.220 1.00 59.78 70 GLY A N 1
ATOM 544 C CA . GLY A 1 70 ? 17.200 -13.103 -11.903 1.00 59.78 70 GLY A CA 1
ATOM 545 C C . GLY A 1 70 ? 17.975 -11.833 -11.546 1.00 59.78 70 GLY A C 1
ATOM 546 O O . GLY A 1 70 ? 18.923 -11.483 -12.243 1.00 59.78 70 GLY A O 1
ATOM 547 N N . GLY A 1 71 ? 17.596 -11.133 -10.476 1.00 55.31 71 GLY A N 1
ATOM 548 C CA . GLY A 1 71 ? 18.368 -10.007 -9.963 1.00 55.31 71 GLY A CA 1
ATOM 549 C C . GLY A 1 71 ? 19.695 -10.459 -9.342 1.00 55.31 71 GLY A C 1
ATOM 550 O O . GLY A 1 71 ? 19.694 -11.264 -8.412 1.00 55.31 71 GLY A O 1
ATOM 551 N N . GLY A 1 72 ? 20.810 -9.942 -9.861 1.00 60.03 72 GLY A N 1
ATOM 552 C CA . GLY A 1 72 ? 22.182 -10.352 -9.550 1.00 60.03 72 GLY A CA 1
ATOM 553 C C . GLY A 1 72 ? 22.520 -10.433 -8.055 1.00 60.03 72 GLY A C 1
ATOM 554 O O . GLY A 1 72 ? 22.442 -9.445 -7.329 1.00 60.03 72 GLY A O 1
ATOM 555 N N . GLY A 1 73 ? 22.899 -11.646 -7.651 1.00 60.09 73 GLY A N 1
ATOM 556 C CA . GLY A 1 73 ? 23.639 -12.061 -6.450 1.00 60.09 73 GLY A CA 1
ATOM 557 C C . GLY A 1 73 ? 24.743 -13.038 -6.900 1.00 60.09 73 GLY A C 1
ATOM 558 O O . GLY A 1 73 ? 24.915 -13.200 -8.107 1.00 60.09 73 GLY A O 1
ATOM 559 N N . CYS A 1 74 ? 25.441 -13.765 -6.009 1.00 59.16 74 CYS A N 1
ATOM 560 C CA . CYS A 1 74 ? 26.526 -14.724 -6.368 1.00 59.16 74 CYS A CA 1
ATOM 561 C C . CYS A 1 74 ? 26.167 -15.859 -7.351 1.00 59.16 74 CYS A C 1
ATOM 563 O O . CYS A 1 74 ? 26.972 -16.765 -7.539 1.00 59.16 74 CYS A O 1
ATOM 565 N N . GLY A 1 75 ? 24.981 -15.852 -7.966 1.00 54.62 75 GLY A N 1
ATOM 566 C CA . GLY A 1 75 ? 24.566 -16.851 -8.946 1.00 54.62 75 GLY A CA 1
ATOM 567 C C . GLY A 1 75 ? 24.378 -18.234 -8.337 1.00 54.62 75 GLY A C 1
ATOM 568 O O . GLY A 1 75 ? 24.375 -19.221 -9.059 1.00 54.62 75 GLY A O 1
ATOM 569 N N . CYS A 1 76 ? 24.238 -18.313 -7.016 1.00 51.91 76 CYS A N 1
ATOM 570 C CA . CYS A 1 76 ? 24.125 -19.562 -6.296 1.00 51.91 76 CYS A CA 1
ATOM 571 C C . CYS A 1 76 ? 22.657 -20.044 -6.327 1.00 51.91 76 CYS A C 1
ATOM 573 O O . CYS A 1 76 ? 21.910 -19.815 -5.376 1.00 51.91 76 CYS A O 1
ATOM 575 N N . ASN A 1 77 ? 22.243 -20.645 -7.450 1.00 43.34 77 ASN A N 1
ATOM 576 C CA . ASN A 1 77 ? 21.194 -21.675 -7.495 1.00 43.34 77 ASN A CA 1
ATOM 577 C C . ASN A 1 77 ? 21.866 -23.025 -7.740 1.00 43.34 77 ASN A C 1
ATOM 579 O O . ASN A 1 77 ? 22.676 -23.092 -8.692 1.00 43.34 77 ASN A O 1
#